Protein AF-A0A6P2DYV2-F1 (afdb_monomer_lite)

Secondary structure (DSSP, 8-state):
-HHHHHHHHHHHHHHT-TT-HHHHHHHHHHHHHHHHHHHHHHT---HHHHHHHHHHHHHHHHHHHHHHH--------------

Structure (mmCIF, N/CA/C/O backbone):
data_AF-A0A6P2DYV2-F1
#
_entry.id   AF-A0A6P2DYV2-F1
#
loop_
_atom_site.group_PDB
_atom_site.id
_atom_site.type_symbol
_atom_site.label_atom_id
_atom_site.label_alt_id
_atom_site.label_comp_id
_atom_site.label_asym_id
_atom_site.label_entity_id
_atom_site.label_seq_id
_atom_site.pdbx_PDB_ins_code
_atom_site.Cartn_x
_atom_site.Cartn_y
_atom_site.Cartn_z
_atom_site.occupancy
_atom_site.B_iso_or_equiv
_atom_site.auth_seq_id
_atom_site.auth_comp_id
_atom_site.auth_asym_id
_atom_site.auth_atom_id
_atom_site.pdbx_PDB_model_num
ATOM 1 N N . MET A 1 1 ? -12.733 -0.037 -20.110 1.00 51.47 1 MET A N 1
ATOM 2 C CA . MET A 1 1 ? -11.497 0.094 -20.923 1.00 51.47 1 MET A CA 1
ATOM 3 C C . MET A 1 1 ? -10.451 1.030 -20.304 1.00 51.47 1 MET A C 1
ATOM 5 O O . MET A 1 1 ? -9.279 0.783 -20.539 1.00 51.47 1 MET A O 1
ATOM 9 N N . GLY A 1 2 ? -10.816 2.035 -19.490 1.00 59.06 2 GLY A N 1
ATOM 10 C CA . GLY A 1 2 ? -9.852 2.999 -18.921 1.00 59.06 2 GLY A CA 1
ATOM 11 C C . GLY A 1 2 ? -8.830 2.437 -17.918 1.00 59.06 2 GLY A C 1
ATOM 12 O O . GLY A 1 2 ? -7.665 2.811 -17.973 1.00 59.06 2 GLY A O 1
ATOM 13 N N . GLU A 1 3 ? -9.211 1.484 -17.063 1.00 57.56 3 GLU A N 1
ATOM 14 C CA . GLU A 1 3 ? -8.309 0.929 -16.030 1.00 57.56 3 GLU A CA 1
ATOM 15 C C . GLU A 1 3 ? -7.097 0.182 -16.609 1.00 57.56 3 GLU A C 1
ATOM 17 O O . GLU A 1 3 ? -5.996 0.255 -16.067 1.00 57.56 3 GLU A O 1
ATOM 22 N N . ARG A 1 4 ? -7.274 -0.500 -17.750 1.00 59.00 4 ARG A N 1
ATOM 23 C CA . ARG A 1 4 ? -6.174 -1.185 -18.449 1.00 59.00 4 ARG A CA 1
ATOM 24 C C . ARG A 1 4 ? -5.171 -0.205 -19.050 1.00 59.00 4 ARG A C 1
ATOM 26 O O . ARG A 1 4 ? -3.981 -0.491 -19.027 1.00 59.00 4 ARG A O 1
ATOM 33 N N . ILE A 1 5 ? -5.643 0.930 -19.565 1.00 63.44 5 ILE A N 1
ATOM 34 C CA . ILE A 1 5 ? -4.779 1.969 -20.142 1.00 63.44 5 ILE A CA 1
ATOM 35 C C . ILE A 1 5 ? -3.938 2.602 -19.027 1.00 63.44 5 ILE A C 1
ATOM 37 O O . ILE A 1 5 ? -2.723 2.697 -19.157 1.00 63.44 5 ILE A O 1
ATOM 41 N N . PHE A 1 6 ? -4.563 2.909 -17.888 1.00 63.47 6 PHE A N 1
ATOM 42 C CA . PHE A 1 6 ? -3.879 3.480 -16.728 1.00 63.47 6 PHE A CA 1
ATOM 43 C C . PHE A 1 6 ? -2.814 2.543 -16.129 1.00 63.47 6 PHE A C 1
ATOM 45 O O . PHE A 1 6 ? -1.717 2.978 -15.782 1.00 63.47 6 PHE A O 1
ATOM 52 N N . MET A 1 7 ? -3.108 1.241 -16.031 1.00 67.38 7 MET A N 1
ATOM 53 C CA . MET A 1 7 ? -2.154 0.253 -15.512 1.00 67.38 7 MET A CA 1
ATOM 54 C C . MET A 1 7 ? -0.923 0.100 -16.421 1.00 67.38 7 MET A C 1
ATOM 56 O O . MET A 1 7 ? 0.196 -0.013 -15.919 1.00 67.38 7 MET A O 1
ATOM 60 N N . LEU A 1 8 ? -1.118 0.135 -17.744 1.00 69.19 8 LEU A N 1
ATOM 61 C CA . LEU A 1 8 ? -0.028 0.068 -18.720 1.00 69.19 8 LEU A CA 1
ATOM 62 C C . LEU A 1 8 ? 0.853 1.324 -18.672 1.00 69.19 8 LEU A C 1
ATOM 64 O O . LEU A 1 8 ? 2.074 1.201 -18.646 1.00 69.19 8 LEU A O 1
ATOM 68 N N . GLU A 1 9 ? 0.248 2.507 -18.563 1.00 77.56 9 GLU A N 1
ATOM 69 C CA . GLU A 1 9 ? 0.972 3.779 -18.464 1.00 77.56 9 GLU A CA 1
ATOM 70 C C . GLU A 1 9 ? 1.804 3.870 -17.172 1.00 77.56 9 GLU A C 1
ATOM 72 O O . GLU A 1 9 ? 2.963 4.287 -17.189 1.00 77.56 9 GLU A O 1
ATOM 77 N N . LEU A 1 10 ? 1.257 3.420 -16.037 1.00 74.62 10 LEU A N 1
ATOM 78 C CA . LEU A 1 10 ? 1.996 3.383 -14.773 1.00 74.62 10 LEU A CA 1
ATOM 79 C C . LEU A 1 10 ? 3.179 2.407 -14.834 1.00 74.62 10 LEU A C 1
ATOM 81 O O . LEU A 1 10 ? 4.267 2.720 -14.346 1.00 74.62 10 LEU A O 1
ATOM 85 N N . GLN A 1 11 ? 2.983 1.232 -15.435 1.00 74.38 11 GLN A N 1
ATOM 86 C CA . GLN A 1 11 ? 4.047 0.245 -15.598 1.00 74.38 11 GLN A CA 1
ATOM 87 C C . GLN A 1 11 ? 5.153 0.755 -16.528 1.00 74.38 11 GLN A C 1
ATOM 89 O O . GLN A 1 11 ? 6.332 0.546 -16.235 1.00 74.38 11 GLN A O 1
ATOM 94 N N . GLU A 1 12 ? 4.793 1.438 -17.613 1.00 77.06 12 GLU A N 1
ATOM 95 C CA . GLU A 1 12 ? 5.742 2.072 -18.527 1.00 77.06 12 GLU A CA 1
ATOM 96 C C . GLU A 1 12 ? 6.555 3.149 -17.805 1.00 77.06 12 GLU A C 1
ATOM 98 O O . GLU A 1 12 ? 7.782 3.066 -17.782 1.00 77.06 12 GLU A O 1
ATOM 103 N N . ARG A 1 13 ? 5.892 4.068 -17.093 1.00 77.56 13 ARG A N 1
ATOM 104 C CA . ARG A 1 13 ? 6.554 5.139 -16.331 1.00 77.56 13 ARG A CA 1
ATOM 105 C C . ARG A 1 13 ? 7.481 4.616 -15.239 1.00 77.56 13 ARG A C 1
ATOM 107 O O . ARG A 1 13 ? 8.553 5.177 -15.035 1.00 77.56 13 ARG A O 1
ATOM 114 N N . LEU A 1 14 ? 7.089 3.546 -14.545 1.00 77.00 14 LEU A N 1
ATOM 115 C CA . LEU A 1 14 ? 7.961 2.866 -13.584 1.00 77.00 14 LEU A CA 1
ATOM 116 C C . LEU A 1 14 ? 9.133 2.176 -14.285 1.00 77.00 14 LEU A C 1
ATOM 118 O O . LEU A 1 14 ? 10.231 2.147 -13.743 1.00 77.00 14 LEU A O 1
ATOM 122 N N . SER A 1 15 ? 8.933 1.641 -15.489 1.00 73.50 15 SER A N 1
ATOM 123 C CA . SER A 1 15 ? 9.999 0.985 -16.251 1.00 73.50 15 SER A CA 1
ATOM 124 C C . SER A 1 15 ? 11.024 1.973 -16.810 1.00 73.50 15 SER A C 1
ATOM 126 O O . SER A 1 15 ? 12.203 1.640 -16.926 1.00 73.50 15 SER A O 1
ATOM 128 N N . THR A 1 16 ? 10.590 3.197 -17.104 1.00 76.69 16 THR A N 1
ATOM 129 C CA . THR A 1 16 ? 11.426 4.310 -17.565 1.00 76.69 16 THR A CA 1
ATOM 130 C C . THR A 1 16 ? 11.932 5.196 -16.421 1.00 76.69 16 THR A C 1
ATOM 132 O O . THR A 1 16 ? 12.324 6.330 -16.677 1.00 76.69 16 THR A O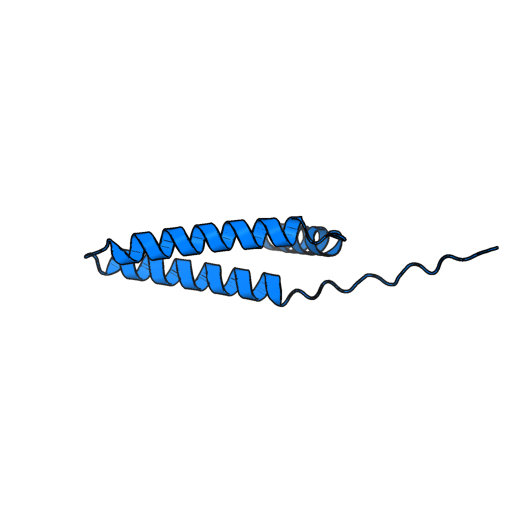 1
ATOM 135 N N . ASP A 1 17 ? 11.912 4.720 -15.171 1.00 75.25 17 ASP A N 1
ATOM 136 C CA . ASP A 1 17 ? 12.390 5.441 -13.982 1.00 75.25 17 ASP A CA 1
ATOM 137 C C . ASP A 1 17 ? 13.810 4.968 -13.592 1.00 75.25 17 ASP A C 1
ATOM 139 O O . ASP A 1 17 ? 13.971 4.136 -12.692 1.00 75.25 17 ASP A O 1
ATOM 143 N N . PRO A 1 18 ? 14.875 5.454 -14.267 1.00 66.50 18 PRO A N 1
ATOM 144 C CA . PRO A 1 18 ? 16.242 4.965 -14.073 1.00 66.50 18 PRO A CA 1
ATOM 145 C C . PRO A 1 18 ? 16.781 5.228 -12.663 1.00 66.50 18 PRO A C 1
ATOM 147 O O . PRO A 1 18 ? 17.689 4.528 -12.212 1.00 66.50 18 PRO A O 1
ATOM 150 N N . HIS A 1 19 ? 16.224 6.222 -11.969 1.00 73.94 19 HIS A N 1
ATOM 151 C CA . HIS A 1 19 ? 16.624 6.627 -10.623 1.00 73.94 19 HIS A CA 1
ATOM 152 C C . HIS A 1 19 ? 15.638 6.165 -9.540 1.00 73.94 19 HIS A C 1
ATOM 154 O O . HIS A 1 19 ? 15.867 6.412 -8.351 1.00 73.94 19 HIS A O 1
ATOM 160 N N . GLY A 1 20 ? 14.553 5.480 -9.913 1.00 79.50 20 GLY A N 1
ATOM 161 C CA . GLY A 1 20 ? 13.541 4.998 -8.976 1.00 79.50 20 GLY A CA 1
ATOM 162 C C . GLY A 1 20 ? 12.837 6.121 -8.201 1.00 79.50 20 GLY A C 1
ATOM 163 O O . GLY A 1 20 ? 12.414 5.889 -7.069 1.00 79.50 20 GLY 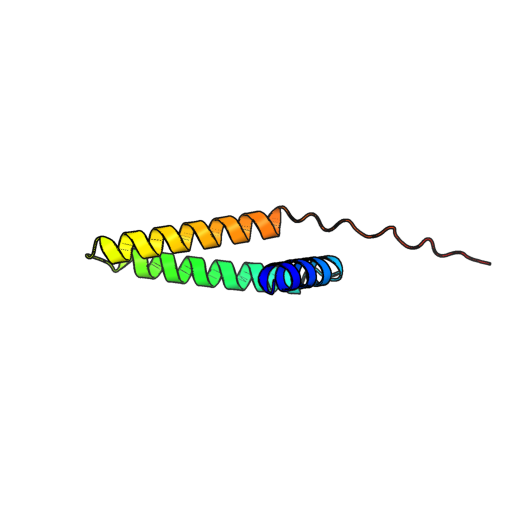A O 1
ATOM 164 N N . GLU A 1 21 ? 12.797 7.351 -8.714 1.00 84.81 21 GLU A N 1
ATOM 165 C CA . GLU A 1 21 ? 12.204 8.504 -8.023 1.00 84.81 21 GLU A CA 1
ATOM 166 C C . GLU A 1 21 ? 10.684 8.410 -7.950 1.00 84.81 21 GLU A C 1
ATOM 168 O O . GLU A 1 21 ? 10.107 8.607 -6.879 1.00 84.81 21 GLU A O 1
ATOM 173 N N . LEU A 1 22 ? 10.040 8.025 -9.052 1.00 83.62 22 LEU A N 1
ATOM 174 C CA . LEU A 1 22 ? 8.599 7.803 -9.090 1.00 83.62 22 LEU A CA 1
ATOM 175 C C . LEU A 1 22 ? 8.227 6.643 -8.167 1.00 83.62 22 LEU A C 1
ATOM 177 O O . LEU A 1 22 ? 7.304 6.761 -7.361 1.00 83.62 22 LEU A O 1
ATOM 181 N N . ARG A 1 23 ? 8.997 5.549 -8.216 1.00 82.44 23 ARG A N 1
ATOM 182 C CA . ARG A 1 23 ? 8.826 4.427 -7.283 1.00 82.44 23 ARG A CA 1
ATOM 183 C C . ARG A 1 23 ? 8.947 4.881 -5.827 1.00 82.44 23 ARG A C 1
ATOM 185 O O . ARG A 1 23 ? 8.098 4.523 -5.013 1.00 82.44 23 ARG A O 1
ATOM 192 N N . ARG A 1 24 ? 9.996 5.634 -5.483 1.00 85.75 24 ARG A N 1
ATOM 193 C CA . ARG A 1 24 ? 10.222 6.115 -4.110 1.00 85.75 24 ARG A CA 1
ATOM 194 C C . ARG A 1 24 ? 9.108 7.052 -3.652 1.00 85.75 24 ARG A C 1
ATOM 196 O O . ARG A 1 24 ? 8.635 6.900 -2.531 1.00 85.75 24 ARG A O 1
ATOM 203 N N . SER A 1 25 ? 8.652 7.953 -4.520 1.00 88.88 25 SER A N 1
ATOM 204 C CA . SER A 1 25 ? 7.541 8.863 -4.231 1.00 88.88 25 SER A CA 1
ATOM 205 C C . SER A 1 25 ? 6.240 8.104 -3.958 1.00 88.88 25 SER A C 1
ATOM 207 O O . SER A 1 25 ? 5.595 8.342 -2.941 1.00 88.88 25 SER A O 1
ATOM 209 N N .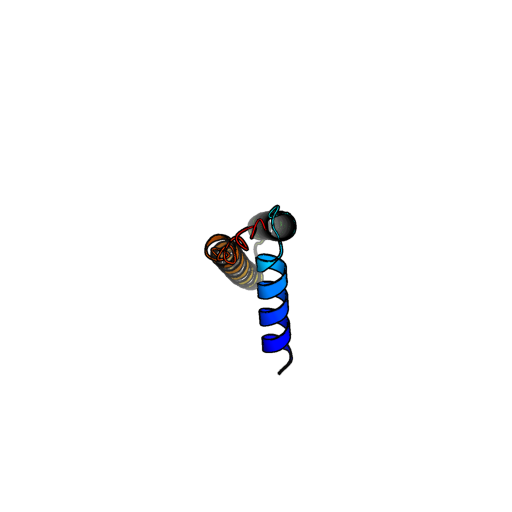 LEU A 1 26 ? 5.894 7.122 -4.799 1.00 88.31 26 LEU A N 1
ATOM 210 C CA . LEU A 1 26 ? 4.696 6.298 -4.605 1.00 88.31 26 LEU A CA 1
ATOM 211 C C . LEU A 1 26 ? 4.763 5.467 -3.319 1.00 88.31 26 LEU A C 1
ATOM 213 O O . LEU A 1 26 ? 3.775 5.374 -2.594 1.00 88.31 26 LEU A O 1
ATOM 217 N N . ILE A 1 27 ? 5.930 4.896 -3.002 1.00 88.88 27 ILE A N 1
ATOM 218 C CA . ILE A 1 27 ? 6.137 4.180 -1.737 1.00 88.88 27 ILE A CA 1
ATOM 219 C C . ILE A 1 27 ? 5.936 5.124 -0.547 1.00 88.88 27 ILE A C 1
ATOM 221 O O . ILE A 1 27 ? 5.223 4.760 0.384 1.00 88.88 27 ILE A O 1
ATOM 225 N N . ALA A 1 28 ? 6.510 6.329 -0.586 1.00 90.75 28 ALA A N 1
ATOM 226 C CA . ALA A 1 28 ? 6.374 7.306 0.492 1.00 90.75 28 ALA A CA 1
ATOM 227 C C . ALA A 1 28 ? 4.912 7.733 0.702 1.00 90.75 28 ALA A C 1
ATOM 229 O O . ALA A 1 28 ? 4.433 7.738 1.833 1.00 90.75 28 ALA A O 1
ATOM 230 N N . GLN A 1 29 ? 4.175 8.009 -0.379 1.00 92.88 29 GLN A N 1
ATOM 231 C CA . GLN A 1 29 ? 2.751 8.363 -0.306 1.00 92.88 29 GLN A CA 1
ATOM 232 C C . GLN A 1 29 ? 1.903 7.228 0.286 1.00 92.88 29 GLN A C 1
ATOM 234 O O . GLN A 1 29 ? 1.035 7.465 1.124 1.00 92.88 29 GLN A O 1
ATOM 239 N N . LEU A 1 30 ? 2.170 5.978 -0.104 1.00 92.44 30 LEU A N 1
ATOM 240 C CA . LEU A 1 30 ? 1.469 4.818 0.450 1.00 92.44 30 LEU A CA 1
ATOM 241 C C . LEU A 1 30 ? 1.811 4.580 1.929 1.00 92.44 30 LEU A C 1
ATOM 243 O O . LEU A 1 30 ? 0.935 4.193 2.699 1.00 92.44 30 LEU A O 1
ATOM 247 N N . GLN A 1 31 ? 3.054 4.829 2.347 1.00 92.88 31 GLN A N 1
ATOM 248 C CA . GLN A 1 31 ? 3.463 4.743 3.755 1.00 92.88 31 GLN A CA 1
ATOM 249 C C . GLN A 1 31 ? 2.815 5.831 4.619 1.00 92.88 31 GLN A C 1
ATOM 251 O O . GLN A 1 31 ? 2.394 5.556 5.747 1.00 92.88 31 GLN A O 1
ATOM 256 N N . ASP A 1 32 ? 2.690 7.050 4.096 1.00 95.00 32 ASP A N 1
ATOM 257 C CA . ASP A 1 32 ? 1.982 8.141 4.769 1.00 95.00 32 ASP A CA 1
ATOM 258 C C . ASP A 1 32 ? 0.490 7.811 4.939 1.00 95.00 32 ASP A C 1
ATOM 260 O O . ASP A 1 32 ? -0.072 7.901 6.039 1.00 95.00 32 ASP A O 1
ATOM 264 N N . LEU A 1 33 ? -0.133 7.283 3.881 1.00 92.94 33 LEU A N 1
ATOM 265 C CA . LEU A 1 33 ? -1.514 6.812 3.928 1.00 92.94 33 LEU A CA 1
ATOM 266 C C . LEU A 1 33 ? -1.692 5.666 4.938 1.00 92.94 33 LEU A C 1
ATOM 268 O O . LEU A 1 33 ? -2.640 5.686 5.725 1.00 92.94 33 LEU A O 1
ATOM 272 N N . GLN A 1 34 ? -0.767 4.700 4.974 1.00 93.12 34 GLN A N 1
ATOM 273 C CA . GLN A 1 34 ? -0.773 3.615 5.962 1.00 93.12 34 GLN A CA 1
ATOM 274 C C . GLN A 1 34 ? -0.702 4.165 7.393 1.00 93.12 34 GLN A C 1
ATOM 276 O O . GLN A 1 34 ? -1.472 3.748 8.260 1.00 93.12 34 GLN A O 1
ATOM 281 N N . THR A 1 35 ? 0.182 5.134 7.637 1.00 93.56 35 THR A N 1
ATOM 282 C CA . THR A 1 35 ? 0.354 5.772 8.950 1.00 93.56 35 THR A CA 1
ATOM 283 C C . THR A 1 35 ? -0.922 6.493 9.380 1.00 93.56 35 THR A C 1
ATOM 285 O O . THR A 1 35 ? -1.389 6.319 10.509 1.00 93.56 35 THR A O 1
ATOM 288 N N . THR A 1 36 ? -1.548 7.224 8.458 1.00 92.81 36 THR A N 1
ATOM 289 C CA . THR A 1 36 ? -2.813 7.928 8.693 1.00 92.81 36 THR A CA 1
ATOM 290 C C . THR A 1 36 ? -3.953 6.957 9.012 1.00 92.81 36 THR A C 1
ATOM 292 O O . THR A 1 36 ? -4.712 7.171 9.961 1.00 92.81 36 THR A O 1
ATOM 295 N N . LEU A 1 37 ? -4.064 5.854 8.268 1.00 91.06 37 LEU A N 1
ATOM 296 C CA . LEU A 1 37 ? -5.074 4.822 8.506 1.00 91.06 37 LEU A CA 1
ATOM 297 C C . LEU A 1 37 ? -4.867 4.115 9.852 1.00 91.06 37 LEU A C 1
ATOM 299 O O . LEU A 1 37 ? -5.834 3.903 10.583 1.00 91.06 37 LEU A O 1
ATOM 303 N N . LEU A 1 38 ? -3.623 3.805 1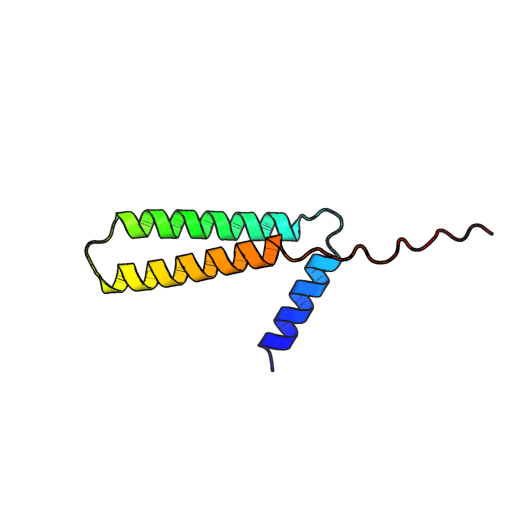0.229 1.00 90.50 38 LEU A N 1
ATOM 304 C CA . LEU A 1 38 ? -3.302 3.220 11.535 1.00 90.50 38 LEU A CA 1
ATOM 305 C C . LEU A 1 38 ? -3.632 4.170 12.691 1.00 90.50 38 LEU A C 1
ATOM 307 O O . LEU A 1 38 ? -4.165 3.722 13.709 1.00 90.50 38 LEU A O 1
ATOM 311 N N . ALA A 1 39 ? -3.347 5.466 12.537 1.00 89.94 39 ALA A N 1
ATOM 312 C CA . ALA A 1 39 ? -3.701 6.482 13.522 1.00 89.94 39 ALA A CA 1
ATOM 313 C C . ALA A 1 39 ? -5.222 6.569 13.701 1.00 89.94 39 ALA A C 1
ATOM 315 O O . ALA A 1 39 ? -5.711 6.485 14.828 1.00 89.94 39 ALA A O 1
ATOM 316 N N . ARG A 1 40 ? -5.977 6.622 12.595 1.00 87.12 40 ARG A N 1
ATOM 317 C CA . ARG A 1 40 ? -7.446 6.611 12.633 1.00 87.12 40 ARG A CA 1
ATOM 318 C C . ARG A 1 40 ? -7.995 5.327 13.247 1.00 87.12 40 ARG A C 1
ATOM 320 O O . ARG A 1 40 ? -8.905 5.400 14.059 1.00 87.12 40 ARG A O 1
ATOM 327 N N . ARG A 1 41 ? -7.409 4.160 12.955 1.00 85.38 41 ARG A N 1
ATOM 328 C CA . ARG A 1 41 ? -7.828 2.875 13.547 1.00 85.38 41 ARG A CA 1
ATOM 329 C C . ARG A 1 41 ? -7.771 2.882 15.076 1.00 85.38 41 ARG A C 1
ATOM 331 O O . ARG A 1 41 ? -8.609 2.255 15.711 1.00 85.38 41 ARG A O 1
ATOM 338 N N . ARG A 1 42 ? -6.783 3.566 15.665 1.00 82.00 42 ARG A N 1
ATOM 339 C CA . ARG A 1 42 ? -6.609 3.669 17.127 1.00 82.00 42 ARG A CA 1
ATOM 340 C C . ARG A 1 42 ? -7.638 4.581 17.799 1.00 82.00 42 ARG A C 1
ATOM 342 O O . ARG A 1 42 ? -7.797 4.498 19.008 1.00 82.00 42 ARG A O 1
ATOM 349 N N . GLN A 1 43 ? -8.300 5.448 17.036 1.00 83.00 43 GLN A N 1
ATOM 350 C CA . GLN A 1 43 ? -9.238 6.452 17.545 1.00 83.00 43 GLN A CA 1
ATOM 351 C C . GLN A 1 43 ? -10.703 5.986 17.503 1.00 83.00 43 GLN A C 1
ATOM 353 O O . GLN A 1 43 ? -11.593 6.763 17.839 1.00 83.00 43 GLN A O 1
ATOM 358 N N . LEU A 1 44 ? -10.978 4.750 17.068 1.00 77.56 44 LEU A N 1
ATOM 359 C CA . LEU A 1 44 ? -12.338 4.307 16.756 1.00 77.56 44 LEU A CA 1
ATOM 360 C C . LEU A 1 44 ? -12.949 3.393 17.812 1.00 77.56 44 LEU A C 1
ATOM 362 O O . LEU A 1 44 ? -12.343 2.406 18.218 1.00 77.56 44 LEU A O 1
ATOM 366 N N . ASN A 1 45 ? -14.212 3.688 18.125 1.00 66.38 45 ASN A N 1
ATOM 367 C CA . ASN A 1 45 ? -15.119 2.829 18.889 1.00 66.38 45 ASN A CA 1
ATOM 368 C C . ASN A 1 45 ? -16.169 2.137 17.995 1.00 66.38 45 ASN A C 1
ATOM 370 O O . ASN A 1 45 ? -16.849 1.222 18.450 1.00 66.38 45 ASN A O 1
ATOM 374 N N . GLU A 1 46 ? -16.310 2.556 16.729 1.00 83.50 46 GLU A N 1
ATOM 375 C CA . GLU A 1 46 ? -17.327 2.035 15.808 1.00 83.50 46 GLU A CA 1
ATOM 376 C C . GLU A 1 46 ? -16.807 0.861 14.951 1.00 83.50 46 GLU A C 1
ATOM 378 O O . GLU A 1 46 ? -15.843 1.032 14.190 1.00 83.50 46 GLU A O 1
ATOM 383 N N . PRO A 1 47 ? -17.464 -0.317 15.001 1.00 83.00 47 PRO A N 1
ATOM 384 C CA . PRO A 1 47 ? -17.034 -1.509 14.266 1.00 83.00 47 PRO A CA 1
ATOM 385 C C . PRO A 1 47 ? -17.005 -1.338 12.740 1.00 83.00 47 PRO A C 1
ATOM 387 O O . PRO A 1 47 ? -16.076 -1.804 12.080 1.00 83.00 47 PRO A O 1
ATOM 390 N N . GLU A 1 48 ? -17.982 -0.646 12.148 1.00 85.75 48 GLU A N 1
ATOM 391 C CA . GLU A 1 48 ? -18.049 -0.481 10.688 1.00 85.75 48 GLU A CA 1
ATOM 392 C C . GLU A 1 48 ? -16.882 0.342 10.136 1.00 85.75 48 GLU A C 1
ATOM 394 O O . GLU A 1 48 ? -16.282 -0.003 9.113 1.00 85.75 48 GLU A O 1
ATOM 399 N N . VAL A 1 49 ? -16.521 1.422 10.832 1.00 85.38 49 VAL A N 1
ATOM 400 C CA . VAL A 1 49 ? -15.396 2.274 10.441 1.00 85.38 49 VAL A CA 1
ATOM 401 C C . VAL A 1 49 ? -14.083 1.508 10.597 1.00 85.38 49 VAL A C 1
ATOM 403 O O . VAL A 1 49 ? -13.216 1.595 9.726 1.00 85.38 49 VAL A O 1
ATOM 406 N N . TYR A 1 50 ? -13.959 0.686 11.643 1.00 88.69 50 TYR A N 1
ATOM 407 C CA . TYR A 1 50 ? -12.814 -0.206 11.817 1.00 88.69 50 TYR A CA 1
ATOM 408 C C . TYR A 1 50 ? -12.651 -1.167 10.630 1.00 88.69 50 TYR A C 1
ATOM 410 O O . TYR A 1 50 ? -11.553 -1.275 10.079 1.00 88.69 50 TYR A O 1
ATOM 418 N N . HIS A 1 51 ? -13.732 -1.818 10.185 1.00 88.94 51 HIS A N 1
ATOM 419 C CA . HIS A 1 51 ? -13.691 -2.727 9.035 1.00 88.94 51 HIS A CA 1
ATOM 420 C C . HIS A 1 51 ? -13.306 -2.017 7.733 1.00 88.94 51 HIS A C 1
ATOM 422 O O . HIS A 1 51 ? -12.487 -2.536 6.972 1.00 88.94 51 HIS A O 1
ATOM 428 N N . ARG A 1 52 ? -13.825 -0.807 7.493 1.00 90.50 52 ARG A N 1
ATOM 429 C CA . ARG A 1 52 ? -13.438 0.004 6.325 1.00 90.50 52 ARG A CA 1
ATOM 430 C C . ARG A 1 52 ? -11.958 0.383 6.357 1.00 90.50 52 ARG A C 1
ATOM 432 O O . ARG A 1 52 ? -11.286 0.298 5.333 1.00 90.50 52 ARG A O 1
ATOM 439 N N . ILE A 1 53 ? -11.430 0.752 7.524 1.00 90.81 53 ILE A N 1
ATOM 440 C CA . ILE A 1 53 ? -10.003 1.065 7.675 1.00 90.81 53 ILE A CA 1
ATOM 441 C C . ILE A 1 53 ? -9.137 -0.180 7.494 1.00 90.81 53 ILE A C 1
ATOM 443 O O . ILE A 1 53 ? -8.093 -0.094 6.855 1.00 90.81 53 ILE A O 1
ATOM 447 N N . GLN A 1 54 ? -9.560 -1.337 8.005 1.00 91.25 54 GLN A N 1
ATOM 448 C CA . GLN A 1 54 ? -8.851 -2.599 7.777 1.00 91.25 54 GLN A CA 1
ATOM 449 C C . GLN A 1 54 ? -8.798 -2.962 6.290 1.00 91.25 54 GLN A C 1
ATOM 451 O O . GLN A 1 54 ? -7.732 -3.305 5.784 1.00 91.25 54 GLN A O 1
ATOM 456 N N . ALA A 1 55 ? -9.910 -2.812 5.567 1.00 92.75 55 ALA A N 1
ATOM 457 C CA . ALA A 1 55 ? -9.936 -3.028 4.122 1.00 92.75 55 ALA A CA 1
ATOM 45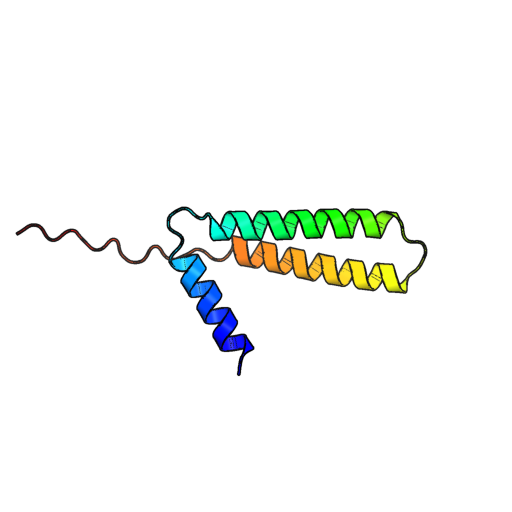8 C C . ALA A 1 55 ? -8.989 -2.064 3.383 1.00 92.75 55 ALA A C 1
ATOM 460 O O . ALA A 1 55 ? -8.227 -2.485 2.512 1.00 92.75 55 ALA A O 1
ATOM 461 N N . ALA A 1 56 ? -8.981 -0.784 3.770 1.00 91.88 56 ALA A N 1
ATOM 462 C CA . ALA A 1 56 ? -8.077 0.211 3.199 1.00 91.88 56 ALA A CA 1
ATOM 463 C C . ALA A 1 56 ? -6.597 -0.102 3.491 1.00 91.88 56 ALA A C 1
ATOM 465 O O . ALA A 1 56 ? -5.763 0.014 2.596 1.00 91.88 56 ALA A O 1
ATOM 466 N N . LEU A 1 57 ? -6.267 -0.549 4.708 1.00 92.62 57 LEU A N 1
ATOM 467 C CA . LEU A 1 57 ? -4.913 -0.984 5.066 1.00 92.62 57 LEU A CA 1
ATOM 468 C C . LEU A 1 57 ? -4.462 -2.172 4.211 1.00 92.62 57 LEU A C 1
ATOM 470 O O . LEU A 1 57 ? -3.369 -2.124 3.653 1.00 92.62 57 LEU A O 1
ATOM 474 N N . GLY A 1 58 ? -5.321 -3.179 4.030 1.00 92.25 58 GLY A N 1
ATOM 475 C CA . GLY A 1 58 ? -5.021 -4.324 3.166 1.00 92.25 58 GLY A CA 1
ATOM 476 C C . GLY A 1 58 ? -4.762 -3.920 1.710 1.00 92.25 58 GLY A C 1
ATOM 477 O O . GLY A 1 58 ? -3.827 -4.418 1.083 1.00 92.25 58 GLY A O 1
ATOM 478 N N . ALA A 1 59 ? -5.528 -2.964 1.178 1.00 93.75 59 ALA A N 1
ATOM 479 C CA . ALA A 1 59 ? -5.304 -2.434 -0.168 1.00 93.75 59 ALA A CA 1
ATOM 480 C C . ALA A 1 59 ? -3.954 -1.701 -0.292 1.00 93.75 59 ALA A C 1
ATOM 482 O O . ALA A 1 59 ? -3.229 -1.895 -1.271 1.00 93.75 59 ALA A O 1
ATOM 483 N N . VAL A 1 60 ? -3.584 -0.896 0.710 1.00 92.19 60 VAL A N 1
ATOM 484 C CA . VAL A 1 60 ? -2.292 -0.189 0.748 1.00 92.19 60 VAL A CA 1
ATOM 485 C C . VAL A 1 60 ? -1.122 -1.171 0.849 1.00 92.19 60 VAL A C 1
ATOM 487 O O . VAL A 1 60 ? -0.124 -1.015 0.144 1.00 92.19 60 VAL A O 1
ATOM 490 N N . GLU A 1 61 ? -1.246 -2.214 1.667 1.00 91.69 61 GLU A N 1
ATOM 491 C CA . GLU A 1 61 ? -0.230 -3.263 1.796 1.00 91.69 61 GLU A CA 1
ATOM 492 C C . GLU A 1 61 ? -0.042 -4.041 0.488 1.00 91.69 61 GLU A C 1
ATOM 494 O O . GLU A 1 61 ? 1.095 -4.260 0.062 1.00 91.69 61 GLU A O 1
ATOM 499 N N . ALA A 1 62 ? -1.134 -4.381 -0.203 1.00 90.19 62 ALA A N 1
ATOM 500 C CA . ALA A 1 62 ? -1.079 -5.019 -1.515 1.00 90.19 62 ALA A CA 1
ATOM 501 C C . ALA A 1 62 ? -0.415 -4.117 -2.574 1.00 90.19 62 ALA A C 1
ATOM 503 O O . ALA A 1 62 ? 0.408 -4.588 -3.368 1.00 90.19 62 ALA A O 1
ATOM 504 N N . ALA A 1 63 ? -0.711 -2.813 -2.565 1.00 88.12 63 ALA A N 1
ATOM 505 C CA . ALA A 1 63 ? -0.090 -1.842 -3.464 1.00 88.12 63 ALA A CA 1
ATOM 506 C C . ALA A 1 63 ? 1.421 -1.702 -3.203 1.00 88.12 63 ALA A C 1
ATOM 508 O O . ALA A 1 63 ? 2.221 -1.750 -4.140 1.00 88.12 63 ALA A O 1
ATOM 509 N N . LEU A 1 64 ? 1.830 -1.609 -1.933 1.00 88.19 64 LEU A N 1
ATOM 510 C CA . LEU A 1 64 ? 3.242 -1.596 -1.537 1.00 88.19 64 LEU A CA 1
ATOM 511 C C . LEU A 1 64 ? 3.958 -2.889 -1.942 1.00 88.19 64 LEU A C 1
ATOM 513 O O . LEU A 1 64 ? 5.079 -2.833 -2.451 1.00 88.19 64 LEU A O 1
ATOM 517 N N . GLY A 1 65 ? 3.316 -4.043 -1.745 1.00 86.06 65 GLY A N 1
ATOM 518 C CA . GLY A 1 65 ? 3.820 -5.339 -2.193 1.00 86.06 65 GLY A CA 1
ATOM 519 C C . GLY A 1 65 ? 4.062 -5.352 -3.699 1.00 86.06 65 GLY A C 1
ATOM 520 O O . GLY A 1 65 ? 5.177 -5.625 -4.137 1.00 86.06 65 GLY A O 1
ATOM 521 N N . THR A 1 66 ? 3.063 -4.934 -4.476 1.00 85.56 66 THR A N 1
ATOM 522 C CA . THR A 1 66 ? 3.137 -4.854 -5.943 1.00 85.56 66 THR A CA 1
ATOM 523 C C . THR A 1 66 ? 4.271 -3.938 -6.407 1.00 85.56 66 THR A C 1
ATOM 525 O O . THR A 1 66 ? 5.071 -4.307 -7.268 1.00 85.56 66 THR A O 1
ATOM 528 N N . LEU A 1 67 ? 4.407 -2.753 -5.802 1.00 82.44 67 LEU A N 1
ATOM 529 C CA . LEU A 1 67 ? 5.485 -1.819 -6.134 1.00 82.44 67 LEU A CA 1
ATOM 530 C C . LEU A 1 67 ? 6.872 -2.363 -5.792 1.00 82.44 67 LEU A C 1
ATOM 532 O O . LEU A 1 67 ? 7.822 -2.026 -6.498 1.00 82.44 67 LEU A O 1
ATOM 536 N N . ARG A 1 68 ? 7.006 -3.198 -4.756 1.00 80.50 68 ARG A N 1
ATOM 537 C CA . ARG A 1 68 ? 8.268 -3.868 -4.401 1.00 80.50 68 ARG A CA 1
ATOM 538 C C . ARG A 1 68 ? 8.592 -5.027 -5.345 1.00 80.50 68 ARG A C 1
ATOM 540 O O . ARG A 1 68 ? 9.753 -5.191 -5.706 1.00 80.50 68 ARG A O 1
ATOM 547 N N . THR A 1 69 ? 7.588 -5.802 -5.758 1.00 77.69 69 THR A N 1
ATOM 548 C CA . THR A 1 69 ? 7.760 -6.981 -6.627 1.00 77.69 69 THR A CA 1
ATOM 549 C C . THR A 1 69 ? 7.893 -6.645 -8.102 1.00 77.69 69 THR A C 1
ATOM 551 O O . THR A 1 69 ? 8.336 -7.492 -8.872 1.00 77.69 69 THR A O 1
ATOM 554 N N . LEU A 1 70 ? 7.518 -5.434 -8.522 1.00 72.62 70 LEU A N 1
ATOM 555 C CA . LEU A 1 70 ? 7.765 -4.942 -9.875 1.00 72.62 70 LEU A CA 1
ATOM 556 C C . LEU A 1 70 ? 9.285 -4.824 -10.123 1.00 72.62 70 LEU A C 1
ATOM 558 O O . LEU A 1 70 ? 9.868 -3.748 -10.112 1.00 72.62 70 LEU A O 1
ATOM 562 N N . SER A 1 71 ? 9.996 -5.923 -10.342 1.00 55.28 71 SER A N 1
ATOM 563 C CA . SER A 1 71 ? 11.361 -5.861 -10.855 1.00 55.28 71 SER A CA 1
ATOM 564 C C . SER A 1 71 ? 11.288 -5.321 -12.277 1.00 55.28 71 SER A C 1
ATOM 566 O O . SER A 1 71 ? 10.947 -6.037 -13.216 1.00 55.28 71 SER A O 1
ATOM 568 N N . ILE A 1 72 ? 11.566 -4.025 -12.419 1.00 57.28 72 ILE A N 1
ATOM 569 C CA . ILE A 1 72 ? 11.727 -3.364 -13.707 1.00 57.28 72 ILE A CA 1
ATOM 570 C C . ILE A 1 72 ? 12.838 -4.129 -14.415 1.00 57.28 72 ILE A C 1
ATOM 5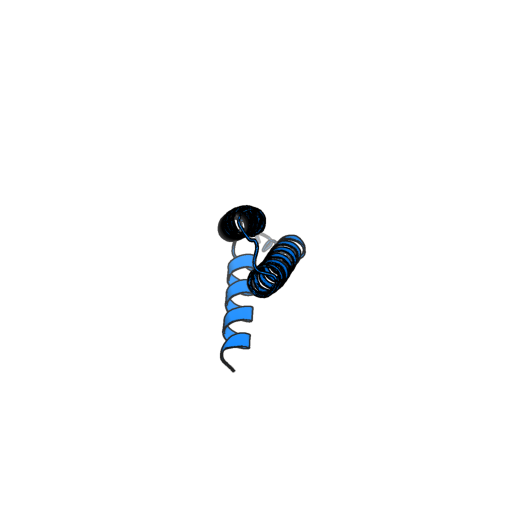72 O O . ILE A 1 72 ? 13.991 -4.106 -13.974 1.00 57.28 72 ILE A O 1
ATOM 576 N N . ARG A 1 73 ? 12.494 -4.864 -15.479 1.00 48.84 73 ARG A N 1
ATOM 577 C CA . ARG A 1 73 ? 13.514 -5.386 -16.383 1.00 48.84 73 ARG A CA 1
ATOM 578 C C . ARG A 1 73 ? 14.267 -4.160 -16.867 1.00 48.84 73 ARG A C 1
ATOM 580 O O . ARG A 1 73 ? 13.697 -3.348 -17.589 1.00 48.84 73 ARG A O 1
ATOM 587 N N . LYS A 1 74 ? 15.528 -4.013 -16.452 1.00 45.19 74 LYS A N 1
ATOM 588 C CA . LYS A 1 74 ? 16.473 -3.149 -17.156 1.00 45.19 74 LYS A CA 1
ATOM 589 C C . LYS A 1 74 ? 16.350 -3.557 -18.622 1.00 45.19 74 LYS A C 1
ATOM 591 O O . LYS A 1 74 ? 16.688 -4.693 -18.958 1.00 45.19 74 LYS A O 1
ATOM 596 N N . GLY A 1 75 ? 15.778 -2.688 -19.457 1.00 43.53 75 GLY A N 1
ATOM 597 C CA . GLY A 1 75 ? 15.824 -2.878 -20.902 1.00 43.53 75 GLY A CA 1
ATOM 598 C C . GLY A 1 75 ? 17.278 -3.148 -21.293 1.00 43.53 75 GLY A C 1
ATOM 599 O O . GLY A 1 75 ? 18.173 -2.635 -20.607 1.00 43.53 75 GLY A O 1
ATOM 600 N N . PRO A 1 76 ? 17.534 -4.004 -22.300 1.00 43.34 76 PRO A N 1
ATOM 601 C CA . PRO A 1 76 ? 18.892 -4.375 -22.664 1.00 43.34 76 PRO A CA 1
ATOM 602 C C . PRO A 1 76 ? 19.704 -3.095 -22.808 1.00 43.34 76 PRO A C 1
ATOM 604 O O . PRO A 1 76 ? 19.311 -2.198 -23.553 1.00 43.34 76 PRO A O 1
ATOM 607 N N . SER A 1 77 ? 20.783 -2.992 -22.027 1.00 47.19 77 SER A N 1
ATOM 608 C CA . SER A 1 77 ? 21.787 -1.947 -22.159 1.00 47.19 77 SER A CA 1
ATOM 609 C C . SER A 1 77 ? 22.103 -1.870 -23.642 1.00 47.19 77 SER A C 1
ATOM 611 O O . SER A 1 77 ? 22.689 -2.814 -24.171 1.00 47.19 77 SER A O 1
ATOM 613 N N . VAL A 1 78 ? 21.618 -0.834 -24.331 1.00 50.69 78 VAL A N 1
ATOM 614 C CA . VAL A 1 78 ? 21.837 -0.693 -25.767 1.00 50.69 78 VAL A CA 1
ATOM 615 C C . VAL A 1 78 ? 23.345 -0.639 -25.916 1.00 50.69 78 VAL A C 1
ATOM 617 O O . VAL A 1 78 ? 23.992 0.313 -25.473 1.00 50.69 78 VAL A O 1
ATOM 620 N N . GLY A 1 79 ? 23.903 -1.749 -26.400 1.00 46.28 79 GLY A N 1
ATOM 621 C CA . GLY A 1 79 ? 25.325 -1.922 -26.589 1.00 46.28 79 GLY A CA 1
ATOM 622 C C . GLY A 1 79 ? 25.779 -0.763 -27.445 1.00 46.28 79 GLY A C 1
ATOM 623 O O . GLY A 1 79 ? 25.328 -0.612 -28.578 1.00 46.28 79 GLY A O 1
ATOM 624 N N . ARG A 1 80 ? 26.609 0.094 -26.853 1.00 46.62 80 ARG A N 1
ATOM 625 C CA . ARG A 1 80 ? 27.298 1.182 -27.529 1.00 46.62 80 ARG A CA 1
ATOM 626 C C . ARG A 1 80 ? 28.118 0.553 -28.658 1.00 46.62 80 ARG A C 1
ATOM 628 O O . ARG A 1 80 ? 29.249 0.134 -28.430 1.00 46.62 80 ARG A O 1
ATOM 635 N N . TRP A 1 81 ? 27.527 0.458 -29.846 1.00 50.66 81 TRP A N 1
ATOM 636 C CA . TRP A 1 81 ? 28.238 0.192 -31.087 1.00 50.66 81 TRP A CA 1
ATOM 637 C C . TRP A 1 81 ? 29.274 1.304 -31.242 1.00 50.66 81 TRP A C 1
ATOM 639 O O . TRP A 1 81 ? 28.926 2.485 -31.305 1.00 50.66 81 TRP A O 1
ATOM 649 N N . ARG A 1 82 ? 30.552 0.930 -31.194 1.00 45.66 82 ARG A N 1
ATOM 650 C CA . ARG A 1 82 ? 31.648 1.795 -31.624 1.00 45.66 82 ARG A CA 1
ATOM 651 C C . ARG A 1 82 ? 31.927 1.470 -33.099 1.00 45.66 82 ARG A C 1
ATOM 653 O O . ARG A 1 82 ? 31.987 0.278 -33.399 1.00 45.66 82 ARG A O 1
ATOM 660 N N . PRO A 1 83 ? 32.029 2.481 -33.980 1.00 63.22 83 PRO A N 1
ATOM 661 C CA . PRO A 1 83 ? 32.494 2.290 -35.350 1.00 63.22 83 PRO A CA 1
ATOM 662 C C . PRO A 1 83 ? 33.966 1.867 -35.391 1.00 63.22 83 PRO A C 1
ATOM 664 O O . PRO A 1 83 ? 34.696 2.167 -34.412 1.00 63.22 83 PRO A O 1
#

Foldseek 3Di:
DVVVVVVVVVLVVCLVCPPCPVLVVLLVVLVVVLVVLVVVLVVDPDPVSNVVSVVVNVVSVVVNVVSVPSPNPNDPPPPPDDD

Sequence (83 aa):
MGERIFMLELQERLSTDPHGELRRSLIAQLQDLQTTLLARRRQLNEPEVYHRIQAALGAVEAALGTLRTLSIRKGPSVGRWRP

Radius of gyration: 18.15 Å; chains: 1; bounding box: 50×16×54 Å

pLDDT: mean 77.3, std 15.44, range [43.34, 95.0]